Protein AF-A0AAN0K3T3-F1 (afdb_monomer_lite)

Sequence (128 aa):
MSQDARYLATIGCQVPQVVSVWDWTNERETPVQSVALNPDYGIQTYITFSHNDSSLLASNSDDQVIFYKWTAKGLSVCTTPVSDRDFNKSVGLLSQTVFLPDGSNHWALTGTSEGCAVVWETSGLYHN

Organism: Amphimedon queenslandica (NCBI:txid400682)

Structure (mmCIF, N/CA/C/O backbone):
data_AF-A0AAN0K3T3-F1
#
_entry.id   AF-A0AAN0K3T3-F1
#
loop_
_atom_site.group_PDB
_atom_site.id
_atom_site.type_symbol
_atom_site.label_atom_id
_atom_site.label_alt_id
_atom_site.label_comp_id
_atom_site.label_asym_id
_atom_site.label_entity_id
_atom_site.label_seq_id
_atom_site.pdbx_PDB_ins_code
_atom_site.Cartn_x
_atom_site.Cartn_y
_atom_site.Cartn_z
_atom_site.occupancy
_atom_site.B_iso_or_equiv
_atom_site.auth_seq_id
_atom_site.auth_comp_id
_atom_site.auth_asym_id
_atom_site.auth_atom_id
_atom_site.pdbx_PDB_model_num
ATOM 1 N N . MET A 1 1 ? -2.844 -4.346 -7.410 1.00 92.56 1 MET A N 1
ATOM 2 C CA . MET A 1 1 ? -2.130 -4.256 -8.704 1.00 92.56 1 MET A CA 1
ATOM 3 C C . MET A 1 1 ? -2.115 -2.798 -9.122 1.00 92.56 1 MET A C 1
ATOM 5 O O . MET A 1 1 ? -3.063 -2.098 -8.779 1.00 92.56 1 MET A O 1
ATOM 9 N N . SER A 1 2 ? -1.046 -2.334 -9.760 1.00 94.69 2 SER A N 1
ATOM 10 C CA . SER A 1 2 ? -0.952 -0.965 -10.268 1.00 94.69 2 SER A CA 1
ATOM 11 C C . SER A 1 2 ? -1.871 -0.756 -11.473 1.00 94.69 2 SER A C 1
ATOM 13 O O . SER A 1 2 ? -2.243 -1.710 -12.158 1.00 94.69 2 SER A O 1
ATOM 15 N N . GLN A 1 3 ? -2.237 0.499 -11.740 1.00 92.38 3 GLN A N 1
ATOM 16 C CA . GLN A 1 3 ? -3.183 0.847 -12.805 1.00 92.38 3 GLN A CA 1
ATOM 17 C C . GLN A 1 3 ? -2.655 0.521 -14.213 1.00 92.38 3 GLN A C 1
ATOM 19 O O . GLN A 1 3 ? -3.427 0.202 -15.113 1.00 92.38 3 GLN A O 1
ATOM 24 N N . ASP A 1 4 ? -1.334 0.553 -14.389 1.00 92.31 4 ASP A N 1
ATOM 25 C CA . ASP A 1 4 ? -0.631 0.156 -15.616 1.00 92.31 4 ASP A CA 1
ATOM 26 C C . ASP A 1 4 ? -0.481 -1.372 -15.777 1.00 92.31 4 ASP A C 1
ATOM 28 O O . ASP A 1 4 ? 0.144 -1.826 -16.735 1.00 92.31 4 ASP A O 1
ATOM 32 N N . ALA A 1 5 ? -1.024 -2.163 -14.840 1.00 93.50 5 ALA A N 1
ATOM 33 C CA . ALA A 1 5 ? -0.914 -3.622 -14.769 1.00 93.50 5 ALA A CA 1
ATOM 34 C C . ALA A 1 5 ? 0.527 -4.168 -14.735 1.00 93.50 5 ALA A C 1
ATOM 36 O O . ALA A 1 5 ? 0.747 -5.365 -14.925 1.00 93.50 5 ALA A O 1
ATOM 37 N N . ARG A 1 6 ? 1.521 -3.315 -14.462 1.00 94.69 6 ARG A N 1
ATOM 38 C CA . ARG A 1 6 ? 2.927 -3.714 -14.424 1.00 94.69 6 ARG A CA 1
ATOM 39 C C . ARG A 1 6 ? 3.330 -4.322 -13.089 1.00 94.69 6 ARG A C 1
ATOM 41 O O . ARG A 1 6 ? 4.127 -5.261 -13.046 1.00 94.69 6 ARG A O 1
ATOM 48 N N . TYR A 1 7 ? 2.796 -3.775 -12.003 1.00 96.12 7 TYR A N 1
ATOM 49 C CA . TYR A 1 7 ? 3.233 -4.087 -10.655 1.00 96.12 7 TYR A CA 1
ATOM 50 C C . TYR A 1 7 ? 2.137 -4.747 -9.822 1.00 96.12 7 TYR A C 1
ATOM 52 O O . TYR A 1 7 ? 0.968 -4.349 -9.811 1.00 96.12 7 TYR A O 1
ATOM 60 N N . LEU A 1 8 ? 2.540 -5.752 -9.053 1.00 96.56 8 LEU A N 1
ATOM 61 C CA . LEU A 1 8 ? 1.726 -6.374 -8.017 1.00 96.56 8 LEU A CA 1
ATOM 62 C C . LEU A 1 8 ? 2.314 -6.022 -6.651 1.00 96.56 8 LEU A C 1
ATOM 64 O O . LEU A 1 8 ? 3.527 -5.932 -6.500 1.00 96.56 8 LEU A O 1
ATOM 68 N N . ALA A 1 9 ? 1.456 -5.835 -5.654 1.00 97.19 9 ALA A N 1
ATOM 69 C CA . ALA A 1 9 ? 1.868 -5.652 -4.272 1.00 97.19 9 ALA A CA 1
ATOM 70 C C . ALA A 1 9 ? 1.191 -6.715 -3.412 1.00 97.19 9 ALA A C 1
ATOM 72 O O . ALA A 1 9 ? 0.019 -7.030 -3.630 1.00 97.19 9 ALA A O 1
ATOM 73 N N . THR A 1 10 ? 1.933 -7.271 -2.462 1.00 97.38 10 THR A N 1
ATOM 74 C CA . THR A 1 10 ? 1.465 -8.335 -1.568 1.00 97.38 10 THR A CA 1
ATOM 75 C C . THR A 1 10 ? 1.884 -8.048 -0.134 1.00 97.38 10 THR A C 1
ATOM 77 O O . THR A 1 10 ? 2.962 -7.495 0.087 1.00 97.38 10 THR A O 1
ATOM 80 N N . ILE A 1 11 ? 1.077 -8.500 0.827 1.00 97.38 11 ILE A N 1
ATOM 81 C CA . ILE A 1 11 ? 1.425 -8.528 2.251 1.00 97.38 11 ILE A CA 1
ATOM 82 C C . ILE A 1 11 ? 1.589 -9.994 2.667 1.00 97.38 11 ILE A C 1
ATOM 84 O O . ILE A 1 11 ? 0.679 -10.801 2.485 1.00 97.38 11 ILE A O 1
ATOM 88 N N . GLY A 1 12 ? 2.751 -10.348 3.211 1.00 96.38 12 GLY A N 1
ATOM 89 C CA . GLY A 1 12 ? 2.997 -11.671 3.781 1.00 96.38 12 GLY A CA 1
ATOM 90 C C . GLY A 1 12 ? 2.317 -11.855 5.142 1.00 96.38 12 GLY A C 1
ATOM 91 O O . GLY A 1 12 ? 2.178 -10.907 5.910 1.00 96.38 12 GLY A O 1
ATOM 92 N N . CYS A 1 13 ? 1.948 -13.092 5.476 1.00 92.56 13 CYS A N 1
ATOM 93 C CA . CYS A 1 13 ? 1.331 -13.445 6.764 1.00 92.56 13 CYS A CA 1
ATOM 94 C C . CYS A 1 13 ? 2.338 -13.674 7.908 1.00 92.56 13 CYS A C 1
ATOM 96 O O . CYS A 1 13 ? 1.942 -14.003 9.022 1.00 92.56 13 CYS A O 1
ATOM 98 N N . GLN A 1 14 ? 3.639 -13.578 7.624 1.00 93.00 14 GLN A N 1
ATOM 99 C CA . GLN A 1 14 ? 4.708 -13.776 8.605 1.00 93.00 14 GLN A CA 1
ATOM 100 C C . GLN A 1 14 ? 4.810 -12.606 9.596 1.00 93.00 14 GLN A C 1
ATOM 102 O O . GLN A 1 14 ? 4.242 -11.546 9.357 1.00 93.00 14 GLN A O 1
ATOM 107 N N . VAL A 1 15 ? 5.547 -12.790 10.696 1.00 93.06 15 VAL A N 1
ATOM 108 C CA . VAL A 1 15 ? 5.821 -11.734 11.684 1.00 93.06 15 VAL A CA 1
ATOM 109 C C . VAL A 1 15 ? 7.339 -11.539 11.795 1.00 93.06 15 VAL A C 1
ATOM 111 O O . VAL A 1 15 ? 8.029 -12.497 12.150 1.00 93.06 15 VAL A O 1
ATOM 114 N N . PRO A 1 16 ? 7.873 -10.336 11.508 1.00 94.62 16 PRO A N 1
ATOM 115 C CA . PRO A 1 16 ? 7.162 -9.149 11.007 1.00 94.62 16 PRO A CA 1
ATOM 116 C C . PRO A 1 16 ? 6.539 -9.361 9.618 1.00 94.62 16 PRO A C 1
ATOM 118 O O . PRO A 1 16 ? 7.136 -10.037 8.779 1.00 94.62 16 PRO A O 1
ATOM 121 N N . GLN A 1 17 ? 5.366 -8.766 9.355 1.00 97.06 17 GLN A N 1
ATOM 122 C CA . GLN A 1 17 ? 4.752 -8.819 8.020 1.00 97.06 17 GLN A CA 1
ATOM 123 C C . GLN A 1 17 ? 5.677 -8.164 7.000 1.00 97.06 17 GLN A C 1
ATOM 125 O O . GLN A 1 17 ? 6.336 -7.167 7.293 1.00 97.06 17 GLN A O 1
ATOM 130 N N . VAL A 1 18 ? 5.731 -8.722 5.791 1.00 97.50 18 VAL A N 1
ATOM 131 C CA . VAL A 1 18 ? 6.565 -8.184 4.712 1.00 97.50 18 VAL A CA 1
ATOM 132 C C . VAL A 1 18 ? 5.678 -7.700 3.584 1.00 97.50 18 VAL A C 1
ATOM 134 O O . VAL A 1 18 ? 4.870 -8.465 3.058 1.00 97.50 18 VAL A O 1
ATOM 137 N N . VAL A 1 19 ? 5.850 -6.434 3.216 1.00 97.50 19 VAL A N 1
ATOM 138 C CA . VAL A 1 19 ? 5.257 -5.859 2.010 1.00 97.50 19 VAL A CA 1
ATOM 139 C C . VAL A 1 19 ? 6.243 -6.028 0.873 1.00 97.50 19 VAL A C 1
ATOM 141 O O . VAL A 1 19 ? 7.404 -5.633 0.994 1.00 97.50 19 VAL A O 1
ATOM 144 N N . SER A 1 20 ? 5.773 -6.593 -0.233 1.00 97.19 20 SER A N 1
ATOM 145 C CA . SER A 1 20 ? 6.585 -6.872 -1.414 1.00 97.19 20 SER A CA 1
ATOM 146 C C . SER A 1 20 ? 5.938 -6.293 -2.664 1.00 97.19 20 SER A C 1
ATOM 148 O O . SER A 1 20 ? 4.733 -6.438 -2.863 1.00 97.19 20 SER A O 1
ATOM 150 N N . VAL A 1 21 ? 6.753 -5.666 -3.513 1.00 97.31 21 VAL A N 1
ATOM 151 C CA . VAL A 1 21 ? 6.376 -5.162 -4.838 1.00 97.31 21 VAL A CA 1
ATOM 152 C C . VAL A 1 21 ? 7.031 -6.035 -5.898 1.00 97.31 21 VAL A C 1
ATOM 154 O O . VAL A 1 21 ? 8.239 -6.266 -5.866 1.00 97.31 21 VAL A O 1
ATOM 157 N N . TRP A 1 22 ? 6.239 -6.497 -6.853 1.00 96.56 22 TRP A N 1
ATOM 158 C CA . TRP A 1 22 ? 6.625 -7.420 -7.912 1.00 96.56 22 TRP A CA 1
ATOM 159 C C . TRP A 1 22 ? 6.438 -6.736 -9.264 1.00 96.56 22 TRP A C 1
ATOM 161 O O . TRP A 1 22 ? 5.416 -6.089 -9.470 1.00 96.56 22 TRP A O 1
ATOM 171 N N . ASP A 1 23 ? 7.386 -6.891 -10.188 1.00 95.19 23 ASP A N 1
ATOM 172 C CA . ASP A 1 23 ? 7.195 -6.532 -11.600 1.00 95.19 23 ASP A CA 1
ATOM 173 C C . ASP A 1 23 ? 6.659 -7.779 -12.302 1.00 95.19 23 ASP A C 1
ATOM 175 O O . ASP A 1 23 ? 7.418 -8.691 -12.616 1.00 95.19 23 ASP A O 1
ATOM 179 N N . TRP A 1 24 ? 5.339 -7.836 -12.474 1.00 91.12 24 TRP A N 1
ATOM 180 C CA . TRP A 1 24 ? 4.634 -8.998 -13.021 1.00 91.12 24 TRP A CA 1
ATOM 181 C C . TRP A 1 24 ? 4.863 -9.168 -14.530 1.00 91.12 24 TRP A C 1
ATOM 183 O O . TRP A 1 24 ? 4.577 -10.218 -15.097 1.00 91.12 24 TRP A O 1
ATOM 193 N N . THR A 1 25 ? 5.392 -8.137 -15.194 1.00 92.94 25 THR A N 1
ATOM 194 C CA . THR A 1 25 ? 5.669 -8.150 -16.639 1.00 92.94 25 THR A CA 1
ATOM 195 C C . THR A 1 25 ? 7.061 -8.668 -16.983 1.00 92.94 25 THR A C 1
ATOM 197 O O . THR A 1 25 ? 7.374 -8.845 -18.158 1.00 92.94 25 THR A O 1
ATOM 200 N N . ASN A 1 26 ? 7.901 -8.909 -15.975 1.00 92.38 26 ASN A N 1
ATOM 201 C CA . ASN A 1 26 ? 9.238 -9.457 -16.142 1.00 92.38 26 ASN A CA 1
ATOM 202 C C . ASN A 1 26 ? 9.337 -10.818 -15.458 1.00 92.38 26 ASN A C 1
ATOM 204 O O . ASN A 1 26 ? 8.873 -10.992 -14.335 1.00 92.38 26 ASN A O 1
ATOM 208 N N . GLU A 1 27 ? 10.008 -11.765 -16.109 1.00 90.44 27 GLU A N 1
ATOM 209 C CA . GLU A 1 27 ? 10.282 -13.079 -15.529 1.00 90.44 27 GLU A CA 1
ATOM 210 C C . GLU A 1 27 ? 11.251 -12.928 -14.348 1.00 90.44 27 GLU A C 1
ATOM 212 O O . GLU A 1 27 ? 12.460 -12.753 -14.516 1.00 90.44 27 GLU A O 1
ATOM 217 N N . ARG A 1 28 ? 10.697 -12.915 -13.132 1.00 92.75 28 ARG A N 1
ATOM 218 C CA . ARG A 1 28 ? 11.434 -12.823 -11.870 1.00 92.75 28 ARG A CA 1
ATOM 219 C C . ARG A 1 28 ? 10.763 -13.693 -10.818 1.00 92.75 28 ARG A C 1
ATOM 221 O O . ARG A 1 28 ? 9.547 -13.666 -10.668 1.00 92.75 28 ARG A O 1
ATOM 228 N N . GLU A 1 29 ? 11.573 -14.402 -10.043 1.00 92.81 29 GLU A N 1
ATOM 229 C CA . GLU A 1 29 ? 11.097 -15.217 -8.916 1.00 92.81 29 GLU A CA 1
ATOM 230 C C . GLU A 1 29 ? 11.121 -14.456 -7.583 1.00 92.81 29 GLU A C 1
ATOM 232 O O . GLU A 1 29 ? 10.564 -14.906 -6.585 1.00 92.81 29 GLU A O 1
ATOM 237 N N . THR A 1 30 ? 11.757 -13.285 -7.559 1.00 95.00 30 THR A N 1
ATOM 238 C CA . THR A 1 30 ? 11.900 -12.448 -6.368 1.00 95.00 30 THR A CA 1
ATOM 239 C C . THR A 1 30 ? 11.204 -11.105 -6.556 1.00 95.00 30 THR A C 1
ATOM 241 O O . THR A 1 30 ? 11.213 -10.561 -7.668 1.00 95.00 30 THR A O 1
ATOM 244 N N . PRO A 1 31 ? 10.668 -10.508 -5.478 1.00 96.06 31 PRO A N 1
ATOM 245 C CA . PRO A 1 31 ? 10.097 -9.174 -5.551 1.00 96.06 31 PRO A CA 1
ATOM 246 C C . PRO A 1 31 ? 11.165 -8.151 -5.958 1.00 96.06 31 PRO A C 1
ATOM 248 O O . PRO A 1 31 ? 12.343 -8.289 -5.635 1.00 96.06 31 PRO A O 1
ATOM 251 N N . VAL A 1 32 ? 10.742 -7.104 -6.666 1.00 95.69 32 VAL A N 1
ATOM 252 C CA . VAL A 1 32 ? 11.599 -5.967 -7.038 1.00 95.69 32 VAL A CA 1
ATOM 253 C C . VAL A 1 32 ? 12.044 -5.224 -5.794 1.00 95.69 32 VAL A C 1
ATOM 255 O O . VAL A 1 32 ? 13.182 -4.777 -5.714 1.00 95.69 32 VAL A O 1
ATOM 258 N N . GLN A 1 33 ? 11.129 -5.094 -4.836 1.00 96.25 33 GLN A N 1
ATOM 259 C CA . GLN A 1 33 ? 11.405 -4.441 -3.578 1.00 96.25 33 GLN A CA 1
ATOM 260 C C . GLN A 1 33 ? 10.577 -5.060 -2.462 1.00 96.25 33 GLN A C 1
ATOM 262 O O . GLN A 1 33 ? 9.461 -5.531 -2.681 1.00 96.25 33 GLN A O 1
ATOM 267 N N . SER A 1 34 ? 11.124 -5.087 -1.251 1.00 96.38 34 SER A N 1
ATOM 268 C CA . SER A 1 34 ? 10.408 -5.548 -0.064 1.00 96.38 34 SER A CA 1
ATOM 269 C C . SER A 1 34 ? 10.812 -4.762 1.172 1.00 96.38 34 SER A C 1
ATOM 271 O O . SER A 1 34 ? 11.912 -4.214 1.235 1.00 96.38 34 SER A O 1
ATOM 273 N N . VAL A 1 35 ? 9.918 -4.715 2.154 1.00 96.12 35 VAL A N 1
ATOM 274 C CA . VAL A 1 35 ? 10.182 -4.150 3.477 1.00 96.12 35 VAL A CA 1
ATOM 275 C C . VAL A 1 35 ? 9.510 -5.001 4.547 1.00 96.12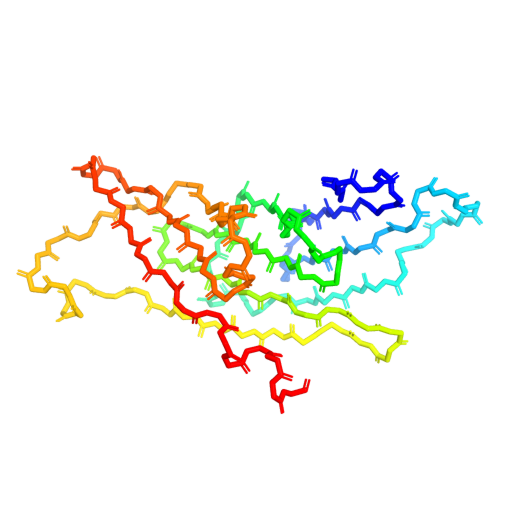 35 VAL A C 1
ATOM 277 O O . VAL A 1 35 ? 8.374 -5.440 4.369 1.00 96.12 35 VAL A O 1
ATOM 280 N N . ALA A 1 36 ? 10.209 -5.236 5.655 1.00 96.38 36 ALA A N 1
ATOM 281 C CA . ALA A 1 36 ? 9.608 -5.796 6.858 1.00 96.38 36 ALA A CA 1
ATOM 282 C C . ALA A 1 36 ? 8.969 -4.665 7.671 1.00 96.38 36 ALA A C 1
ATOM 284 O O . ALA A 1 36 ? 9.617 -3.655 7.947 1.00 96.38 36 ALA A O 1
ATOM 285 N N . LEU A 1 37 ? 7.699 -4.822 8.025 1.00 95.00 37 LEU A N 1
ATOM 286 C CA . LEU A 1 37 ? 6.957 -3.853 8.821 1.00 95.00 37 LEU A CA 1
ATOM 287 C C . LEU A 1 37 ? 7.315 -3.992 10.300 1.00 95.00 37 LEU A C 1
ATOM 289 O O . LEU A 1 37 ? 7.580 -5.093 10.779 1.00 95.00 37 LEU A O 1
ATOM 293 N N . ASN A 1 38 ? 7.290 -2.885 11.042 1.00 93.06 38 ASN A N 1
ATOM 294 C CA . ASN A 1 38 ? 7.358 -2.972 12.496 1.00 93.06 38 ASN A CA 1
ATOM 295 C C . ASN A 1 38 ? 6.088 -3.698 13.000 1.00 93.06 38 ASN A C 1
ATOM 297 O O . ASN A 1 38 ? 4.993 -3.271 12.627 1.00 93.06 38 ASN A O 1
ATOM 301 N N . PRO A 1 39 ? 6.196 -4.763 13.821 1.00 91.94 39 PRO A N 1
ATOM 302 C CA . PRO A 1 39 ? 5.036 -5.421 14.427 1.00 91.94 39 PRO A CA 1
ATOM 303 C C . PRO A 1 39 ? 4.106 -4.481 15.206 1.00 91.94 39 PRO A C 1
ATOM 305 O O . PRO A 1 39 ? 2.918 -4.769 15.319 1.00 91.94 39 PRO A O 1
ATOM 308 N N . ASP A 1 40 ? 4.624 -3.349 15.693 1.00 91.75 40 ASP A N 1
ATOM 309 C CA . ASP A 1 40 ? 3.837 -2.322 16.384 1.00 91.75 40 ASP A CA 1
ATOM 310 C C . ASP A 1 40 ? 2.843 -1.597 15.463 1.00 91.75 40 ASP A C 1
ATOM 312 O O . ASP A 1 40 ? 1.976 -0.879 15.952 1.00 91.75 40 ASP A O 1
ATOM 316 N N . TYR A 1 41 ? 2.946 -1.767 14.139 1.00 91.06 41 TYR A N 1
ATOM 317 C CA . TYR A 1 41 ? 2.036 -1.138 13.177 1.00 91.06 41 TYR A CA 1
ATOM 318 C C . TYR A 1 41 ? 0.716 -1.889 12.980 1.00 91.06 41 TYR A C 1
ATOM 320 O O . TYR A 1 41 ? -0.043 -1.584 12.063 1.00 91.06 41 TYR A O 1
ATOM 328 N N . GLY A 1 42 ? 0.453 -2.902 13.804 1.00 91.62 42 GLY A N 1
ATOM 329 C CA . GLY A 1 42 ? -0.727 -3.743 13.674 1.00 91.62 42 GLY A CA 1
ATOM 330 C C . GLY A 1 42 ? -0.678 -4.655 12.445 1.00 91.62 42 GLY A C 1
ATOM 331 O O . GLY A 1 42 ? 0.187 -4.555 11.569 1.00 91.62 42 GLY A O 1
ATOM 332 N N . ILE A 1 43 ? -1.630 -5.586 12.385 1.00 94.69 43 ILE A N 1
ATOM 333 C CA . ILE A 1 43 ? -1.730 -6.533 11.275 1.00 94.69 43 ILE A CA 1
ATOM 334 C C . ILE A 1 43 ? -2.380 -5.839 10.082 1.00 94.69 43 ILE A C 1
ATOM 336 O O . ILE A 1 43 ? -3.562 -5.512 10.113 1.00 94.69 43 ILE A O 1
ATOM 340 N N . GLN A 1 44 ? -1.605 -5.636 9.023 1.00 96.00 44 GLN A N 1
ATOM 341 C CA . GLN A 1 44 ? -2.074 -5.048 7.777 1.00 96.00 44 GLN A CA 1
ATOM 342 C C . GLN A 1 44 ? -2.890 -6.082 6.993 1.00 96.00 44 GLN A C 1
ATOM 344 O O . GLN A 1 44 ? -2.408 -7.190 6.727 1.00 96.00 44 GLN A O 1
ATOM 349 N N . THR A 1 45 ? -4.114 -5.720 6.610 1.00 95.44 45 THR A N 1
ATOM 350 C CA . THR A 1 45 ? -5.090 -6.627 5.975 1.00 95.44 45 THR A CA 1
ATOM 351 C C . THR A 1 45 ? -5.462 -6.218 4.552 1.00 95.44 45 THR A C 1
ATOM 353 O O . THR A 1 45 ? -6.005 -7.027 3.799 1.00 95.44 45 THR A O 1
ATOM 356 N N . TYR A 1 46 ? -5.128 -4.991 4.151 1.00 96.62 46 TYR A N 1
ATOM 357 C CA . TYR A 1 46 ? -5.412 -4.454 2.825 1.00 96.62 46 TYR A CA 1
ATOM 358 C C . TYR A 1 46 ? -4.200 -3.709 2.264 1.00 96.62 46 TYR A C 1
ATOM 360 O O . TYR A 1 46 ? -3.473 -3.065 3.016 1.00 96.62 46 TYR A O 1
ATOM 368 N N . ILE A 1 47 ? -3.976 -3.792 0.948 1.00 97.19 47 ILE A N 1
ATOM 369 C CA . ILE A 1 47 ? -2.932 -3.042 0.237 1.00 97.19 47 ILE A CA 1
ATOM 370 C C . ILE A 1 47 ? -3.442 -2.561 -1.120 1.00 97.19 47 ILE A C 1
ATOM 372 O O . ILE A 1 47 ? -4.041 -3.323 -1.878 1.00 97.19 47 ILE A O 1
ATOM 376 N N . THR A 1 48 ? -3.164 -1.304 -1.453 1.00 95.94 48 THR A N 1
ATOM 377 C CA . THR A 1 48 ? -3.538 -0.701 -2.735 1.00 95.94 48 THR A CA 1
ATOM 378 C C . THR A 1 48 ? -2.422 0.164 -3.300 1.00 95.94 48 THR A C 1
ATOM 380 O O . THR A 1 48 ? -1.629 0.734 -2.555 1.00 95.94 48 THR A O 1
ATOM 383 N N . PHE A 1 49 ? -2.394 0.294 -4.626 1.00 94.88 49 PHE A N 1
ATOM 384 C CA . PHE A 1 49 ? -1.602 1.310 -5.318 1.00 94.88 49 PHE A CA 1
ATOM 385 C C . PHE A 1 49 ? -2.359 2.634 -5.381 1.00 94.88 49 PHE A C 1
ATOM 387 O O . PHE A 1 49 ? -3.594 2.655 -5.341 1.00 94.88 49 PHE A O 1
ATOM 394 N N . SER A 1 50 ? -1.608 3.724 -5.528 1.00 92.19 50 SER A N 1
ATOM 395 C CA . SER A 1 50 ? -2.167 4.967 -6.046 1.00 92.19 50 SER A CA 1
ATOM 396 C C . SER A 1 50 ? -2.611 4.776 -7.493 1.00 92.19 50 SER A C 1
ATOM 398 O O . SER A 1 50 ? -1.964 4.077 -8.274 1.00 92.19 50 SER A O 1
ATOM 400 N N . HIS A 1 51 ? -3.731 5.401 -7.852 1.00 87.56 51 HIS A N 1
ATOM 401 C CA . HIS A 1 51 ? -4.296 5.295 -9.195 1.00 87.56 51 HIS A CA 1
ATOM 402 C C . HIS A 1 51 ? -3.392 5.939 -10.256 1.00 87.56 51 HIS A C 1
ATOM 404 O O . HIS A 1 51 ? -3.280 5.436 -11.370 1.00 87.56 51 HIS A O 1
ATOM 410 N N . ASN A 1 52 ? -2.722 7.030 -9.883 1.00 87.25 52 ASN A N 1
ATOM 411 C CA . ASN A 1 52 ? -1.949 7.866 -10.800 1.00 87.25 52 ASN A CA 1
ATOM 412 C C . ASN A 1 52 ? -0.436 7.650 -10.692 1.00 87.25 52 ASN A C 1
ATOM 414 O O . ASN A 1 52 ? 0.310 8.139 -11.537 1.00 87.25 52 ASN A O 1
ATOM 418 N N . ASP A 1 53 ? 0.023 6.960 -9.647 1.00 89.75 53 ASP A N 1
ATOM 419 C CA . ASP A 1 53 ? 1.443 6.756 -9.389 1.00 89.75 53 ASP A CA 1
ATOM 420 C C . ASP A 1 53 ? 1.708 5.334 -8.884 1.00 89.75 53 ASP A C 1
ATOM 422 O O . ASP A 1 53 ? 1.533 5.016 -7.707 1.00 89.75 53 ASP A O 1
ATOM 426 N N . SER A 1 54 ? 2.181 4.473 -9.787 1.00 93.12 54 SER A N 1
ATOM 427 C CA . SER A 1 54 ? 2.545 3.089 -9.477 1.00 93.12 54 SER A CA 1
ATOM 428 C C . SER A 1 54 ? 3.675 2.978 -8.444 1.00 93.12 54 SER A C 1
ATOM 430 O O . SER A 1 54 ? 3.878 1.888 -7.915 1.00 93.12 54 SER A O 1
ATOM 432 N N . SER A 1 55 ? 4.408 4.059 -8.141 1.00 92.12 55 SER A N 1
ATOM 433 C CA . SER A 1 55 ? 5.448 4.091 -7.102 1.00 92.12 55 SER A CA 1
ATOM 434 C C . SER A 1 55 ? 4.893 4.240 -5.679 1.00 92.12 55 SER A C 1
ATOM 436 O O . SER A 1 55 ? 5.627 4.048 -4.706 1.00 92.12 55 SER A O 1
ATOM 438 N N . LEU A 1 56 ? 3.598 4.545 -5.541 1.00 93.00 56 LEU A N 1
ATOM 439 C CA . LEU A 1 56 ? 2.947 4.788 -4.259 1.00 93.00 56 LEU A CA 1
ATOM 440 C C . LEU A 1 56 ? 1.971 3.679 -3.891 1.00 93.00 56 LEU A C 1
ATOM 442 O O . LEU A 1 56 ? 1.182 3.205 -4.713 1.00 93.00 56 LEU A O 1
ATOM 446 N N . LEU A 1 57 ? 2.006 3.300 -2.618 1.00 94.75 57 LEU A N 1
ATOM 447 C CA . LEU A 1 57 ? 1.120 2.301 -2.035 1.00 94.75 57 LEU A CA 1
ATOM 448 C C . LEU A 1 57 ? 0.564 2.793 -0.703 1.00 94.75 57 LEU A C 1
ATOM 450 O O . LEU A 1 57 ? 1.160 3.640 -0.036 1.00 94.75 57 LEU A O 1
ATOM 454 N N . ALA A 1 58 ? -0.539 2.187 -0.288 1.00 95.12 58 ALA A N 1
ATOM 455 C CA . ALA A 1 58 ? -1.042 2.271 1.071 1.00 95.12 58 ALA A CA 1
ATOM 456 C C . ALA A 1 58 ? -1.455 0.882 1.551 1.00 95.12 58 ALA A C 1
ATOM 458 O O . ALA A 1 58 ? -2.006 0.099 0.774 1.00 95.12 58 ALA A O 1
ATOM 459 N N . SER A 1 59 ? -1.220 0.600 2.826 1.00 96.06 59 SER A N 1
ATOM 460 C CA . SER A 1 59 ? -1.851 -0.505 3.540 1.00 96.06 59 SER A CA 1
ATOM 461 C C . SER A 1 59 ? -2.504 -0.000 4.814 1.00 96.06 59 SER A C 1
ATOM 463 O O . SER A 1 59 ? -2.201 1.101 5.277 1.00 96.06 59 SER A O 1
ATOM 465 N N . ASN A 1 60 ? -3.401 -0.798 5.380 1.00 95.50 60 ASN A N 1
ATOM 466 C CA . ASN A 1 60 ? -3.948 -0.500 6.693 1.00 95.50 60 ASN A CA 1
ATOM 467 C C . ASN A 1 60 ? -4.180 -1.757 7.537 1.00 95.50 60 ASN A C 1
ATOM 469 O O . ASN A 1 60 ? -4.473 -2.834 7.006 1.00 95.50 60 ASN A O 1
ATOM 473 N N . SER A 1 61 ? -4.047 -1.576 8.848 1.00 94.44 61 SER A N 1
ATOM 474 C CA . SER A 1 61 ? -4.613 -2.416 9.905 1.00 94.44 61 SER A CA 1
ATOM 475 C C . SER A 1 61 ? -5.954 -1.826 10.351 1.00 94.44 61 SER A C 1
ATOM 477 O O . SER A 1 61 ? -6.485 -0.921 9.701 1.00 94.44 61 SER A O 1
ATOM 479 N N . ASP A 1 62 ? -6.483 -2.319 11.469 1.00 92.75 62 ASP A N 1
ATOM 480 C CA . ASP A 1 62 ? -7.682 -1.784 12.115 1.00 92.75 62 ASP A CA 1
ATOM 481 C C . ASP A 1 62 ? -7.447 -0.414 12.788 1.00 92.75 62 ASP A C 1
ATOM 483 O O . ASP A 1 62 ? -8.406 0.281 13.109 1.00 92.75 62 ASP A O 1
ATOM 487 N N . ASP A 1 63 ? -6.197 -0.006 13.010 1.00 89.12 63 ASP A N 1
ATOM 488 C CA . ASP A 1 63 ? -5.830 1.175 13.807 1.00 89.12 63 ASP A CA 1
ATOM 489 C C . ASP A 1 63 ? -4.807 2.106 13.136 1.00 89.12 63 ASP A C 1
ATOM 491 O O . ASP A 1 63 ? -4.639 3.258 13.551 1.00 89.12 63 ASP A O 1
ATOM 495 N N . GLN A 1 64 ? -4.136 1.651 12.078 1.00 91.19 64 GLN A N 1
ATOM 496 C CA . GLN A 1 64 ? -3.083 2.416 11.429 1.00 91.19 64 GLN A CA 1
ATOM 497 C C . GLN A 1 64 ? -3.110 2.282 9.909 1.00 91.19 64 GLN A C 1
ATOM 499 O O . GLN A 1 64 ? -3.342 1.212 9.350 1.00 91.19 64 GLN A O 1
ATOM 504 N N . VAL A 1 65 ? -2.804 3.395 9.240 1.00 94.06 65 VAL A N 1
ATOM 505 C CA . VAL A 1 65 ? -2.489 3.426 7.812 1.00 94.06 65 VAL A CA 1
ATOM 506 C C . VAL A 1 65 ? -0.991 3.616 7.644 1.00 94.06 65 VAL A C 1
ATOM 508 O O . VAL A 1 65 ? -0.355 4.423 8.332 1.00 94.06 65 VAL A O 1
ATOM 511 N N . ILE A 1 66 ? -0.434 2.863 6.705 1.00 94.38 66 ILE A N 1
ATOM 512 C CA . ILE A 1 66 ? 0.951 2.975 6.285 1.00 94.38 66 ILE A CA 1
ATOM 513 C C . ILE A 1 66 ? 0.961 3.376 4.823 1.00 94.38 66 ILE A C 1
ATOM 515 O O . ILE A 1 66 ? 0.349 2.723 3.978 1.00 94.38 66 ILE A O 1
ATOM 519 N N . PHE A 1 67 ? 1.700 4.431 4.521 1.00 94.06 67 PHE A N 1
ATOM 520 C CA . PHE A 1 67 ? 1.969 4.840 3.159 1.00 94.06 67 PHE A CA 1
ATOM 521 C C . PHE A 1 67 ? 3.384 4.453 2.761 1.00 94.06 67 PHE A C 1
ATOM 523 O O . PHE A 1 67 ? 4.328 4.559 3.550 1.00 94.06 67 PHE A O 1
ATOM 530 N N . TYR A 1 68 ? 3.534 4.039 1.509 1.00 93.88 68 TYR A N 1
ATOM 531 C CA . TYR A 1 68 ? 4.812 3.627 0.962 1.00 93.88 68 TYR A CA 1
ATOM 532 C C . TYR A 1 68 ? 5.129 4.394 -0.307 1.00 93.88 68 TYR A C 1
ATOM 534 O O . TYR A 1 68 ? 4.257 4.619 -1.146 1.00 93.88 68 TYR A O 1
ATOM 542 N N . LYS A 1 69 ? 6.413 4.700 -0.474 1.00 92.75 69 LYS A N 1
ATOM 543 C CA . LYS A 1 69 ? 6.985 5.139 -1.743 1.00 92.75 69 LYS A CA 1
ATOM 544 C C . LYS A 1 69 ? 8.142 4.227 -2.080 1.00 92.75 69 LYS A C 1
ATOM 546 O O . LYS A 1 69 ? 9.125 4.168 -1.340 1.00 92.75 69 LYS A O 1
ATOM 551 N N . TRP A 1 70 ? 8.018 3.492 -3.174 1.00 92.62 70 TRP A N 1
ATOM 552 C CA . TRP A 1 70 ? 9.059 2.580 -3.617 1.00 92.62 70 TRP A CA 1
ATOM 553 C C . TRP A 1 70 ? 9.792 3.140 -4.828 1.00 92.62 70 TRP A C 1
ATOM 555 O O . TRP A 1 70 ? 9.239 3.807 -5.695 1.00 92.62 70 TRP A O 1
ATOM 565 N N . THR A 1 71 ? 11.090 2.891 -4.858 1.00 91.12 71 THR A N 1
ATOM 566 C CA . THR A 1 71 ? 12.003 3.308 -5.915 1.00 91.12 71 THR A CA 1
ATOM 567 C C . THR A 1 71 ? 12.943 2.150 -6.220 1.00 91.12 71 THR A C 1
ATOM 569 O O . THR A 1 71 ? 13.000 1.168 -5.481 1.00 91.12 71 THR A O 1
ATOM 572 N N . ALA A 1 72 ? 13.768 2.290 -7.256 1.00 86.19 72 ALA A N 1
ATOM 573 C CA . ALA A 1 72 ? 14.835 1.327 -7.527 1.00 86.19 72 ALA A CA 1
ATOM 574 C C . ALA A 1 72 ? 15.851 1.178 -6.371 1.00 86.19 72 ALA A C 1
ATOM 576 O O . ALA A 1 72 ? 16.616 0.220 -6.362 1.00 86.19 72 ALA A O 1
ATOM 577 N N . LYS A 1 73 ? 15.894 2.126 -5.421 1.00 87.44 73 LYS A N 1
ATOM 578 C CA . LYS A 1 73 ? 16.828 2.106 -4.283 1.00 87.44 73 LYS A CA 1
ATOM 579 C C . LYS A 1 73 ? 16.250 1.463 -3.026 1.00 87.44 73 LYS A C 1
ATOM 581 O O . LYS A 1 73 ? 17.011 1.154 -2.115 1.00 87.44 73 LYS A O 1
ATOM 586 N N . GLY A 1 74 ? 14.931 1.335 -2.930 1.00 89.56 74 GLY A N 1
ATOM 587 C CA . GLY A 1 74 ? 14.298 0.942 -1.682 1.00 89.56 74 GLY A CA 1
ATOM 588 C C . GLY A 1 74 ? 12.814 1.271 -1.620 1.00 89.56 74 GLY A C 1
ATOM 589 O O . GLY A 1 74 ? 12.270 1.912 -2.518 1.00 89.56 74 GLY A O 1
ATOM 590 N N . LEU A 1 75 ? 12.170 0.861 -0.530 1.00 91.31 75 LEU A N 1
ATOM 591 C CA . LEU A 1 75 ? 10.781 1.188 -0.224 1.00 91.31 75 LEU A CA 1
ATOM 592 C C . LEU A 1 75 ? 10.727 1.914 1.115 1.00 91.31 75 LEU A C 1
ATOM 594 O O . LEU A 1 75 ? 11.031 1.347 2.163 1.00 91.31 75 LEU A O 1
ATOM 598 N N . SER A 1 76 ? 10.393 3.197 1.029 1.00 90.69 76 SER A N 1
ATOM 599 C CA . SER A 1 76 ? 10.258 4.102 2.161 1.00 90.69 76 SER A CA 1
ATOM 600 C C . SER A 1 76 ? 8.881 3.933 2.781 1.00 90.69 76 SER A C 1
ATOM 602 O O . SER A 1 76 ? 7.887 3.810 2.064 1.00 90.69 76 SER A O 1
ATOM 604 N N . VAL A 1 77 ? 8.838 3.941 4.109 1.00 89.81 77 VAL A N 1
ATOM 605 C CA . VAL A 1 77 ? 7.630 3.735 4.907 1.00 89.81 77 VAL A CA 1
ATOM 606 C C . VAL A 1 77 ? 7.336 5.015 5.678 1.00 89.81 77 VAL A C 1
ATOM 608 O O . VAL A 1 77 ? 8.209 5.521 6.383 1.00 89.81 77 VAL A O 1
ATOM 611 N N . CYS A 1 78 ? 6.110 5.516 5.582 1.00 87.06 78 CYS A N 1
ATOM 612 C CA . CYS A 1 78 ? 5.608 6.586 6.436 1.00 87.06 78 CYS A CA 1
ATOM 613 C C . CYS A 1 78 ? 4.341 6.106 7.135 1.00 87.06 78 CYS A C 1
ATOM 615 O O . CYS A 1 78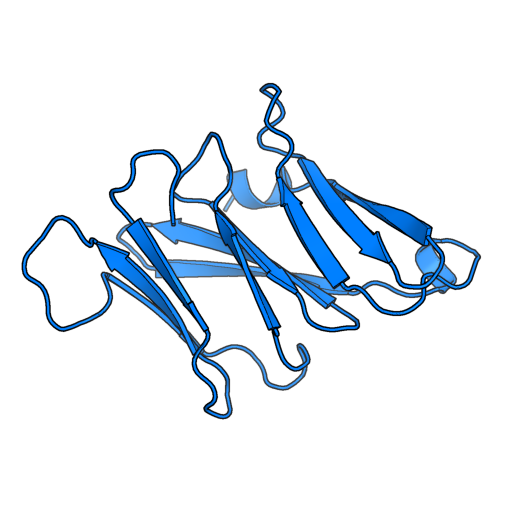 ? 3.410 5.624 6.494 1.00 87.06 78 CYS A O 1
ATOM 617 N N . THR A 1 79 ? 4.318 6.235 8.456 1.00 82.50 79 THR A N 1
ATOM 618 C CA . THR A 1 79 ? 3.190 5.807 9.280 1.00 82.50 79 THR A CA 1
ATOM 619 C C . THR A 1 79 ? 2.437 7.010 9.807 1.00 82.50 79 THR A C 1
ATOM 621 O O . THR A 1 79 ? 3.028 8.038 10.143 1.00 82.50 79 THR A O 1
ATOM 624 N N . THR A 1 80 ? 1.120 6.876 9.880 1.00 77.62 80 THR A N 1
ATOM 625 C CA . THR A 1 80 ? 0.239 7.912 10.410 1.00 77.62 80 THR A CA 1
ATOM 626 C C . THR A 1 80 ? -0.763 7.245 11.352 1.00 77.62 80 THR A C 1
ATOM 628 O O . THR A 1 80 ? -1.796 6.754 10.891 1.00 77.62 80 THR A O 1
ATOM 631 N N . PRO A 1 81 ? -0.441 7.117 12.655 1.00 72.56 81 PRO A N 1
ATOM 632 C CA . PRO A 1 81 ? -1.385 6.565 13.620 1.00 72.56 81 PRO A CA 1
ATOM 633 C C . PRO A 1 81 ? -2.623 7.462 13.718 1.00 72.56 81 PRO A C 1
ATOM 635 O O . PRO A 1 81 ? -2.506 8.687 13.698 1.00 72.56 81 PRO A O 1
ATOM 638 N N . VAL A 1 82 ? -3.797 6.844 13.823 1.00 73.31 82 VAL A N 1
ATOM 639 C CA . VAL A 1 82 ? -5.056 7.538 14.110 1.00 73.31 82 VAL A CA 1
ATOM 640 C C . VAL A 1 82 ? -5.334 7.412 15.595 1.00 73.31 82 VAL A C 1
ATOM 642 O O . VAL A 1 82 ? -5.284 6.311 16.139 1.00 73.31 82 VAL A O 1
ATOM 645 N N . SER A 1 83 ? -5.685 8.508 16.259 1.00 71.88 83 SER A N 1
ATOM 646 C CA . SER A 1 83 ? -6.279 8.434 17.589 1.00 71.88 83 SER A CA 1
ATOM 647 C C . SER A 1 83 ? -7.579 9.227 17.667 1.00 71.88 83 SER A C 1
ATOM 649 O O . SER A 1 83 ? -7.741 10.261 17.022 1.00 71.88 83 SER A O 1
ATOM 651 N N . ASP A 1 84 ? -8.504 8.789 18.523 1.00 74.25 84 ASP A N 1
ATOM 652 C CA . ASP A 1 84 ? -9.758 9.512 18.795 1.00 74.25 84 ASP A CA 1
ATOM 653 C C . ASP A 1 84 ? -9.518 10.963 19.251 1.00 74.25 84 ASP A C 1
ATOM 655 O O . ASP A 1 84 ? -10.359 11.844 19.051 1.00 74.25 84 ASP A O 1
ATOM 659 N N . ARG A 1 85 ? -8.345 11.237 19.844 1.00 66.38 85 ARG A N 1
ATOM 660 C CA . ARG A 1 85 ? -7.937 12.589 20.246 1.00 66.38 85 ARG A CA 1
ATOM 661 C C . ARG A 1 85 ? -7.767 13.518 19.050 1.00 66.38 85 ARG A C 1
ATOM 663 O O . ARG A 1 85 ? -8.051 14.704 19.186 1.00 66.38 85 ARG A O 1
ATOM 670 N N . ASP A 1 86 ? -7.359 12.987 17.903 1.00 75.25 86 ASP A N 1
ATOM 671 C CA . ASP A 1 86 ? -7.131 13.772 16.689 1.00 75.25 86 ASP A CA 1
ATOM 672 C C . ASP A 1 86 ? -8.453 14.234 16.056 1.00 75.25 86 ASP A C 1
ATOM 674 O O . ASP A 1 86 ? -8.498 15.261 15.383 1.00 75.25 86 ASP A O 1
ATOM 678 N N . PHE A 1 87 ? -9.553 13.515 16.317 1.00 74.38 87 PHE A N 1
ATOM 679 C CA . PHE A 1 87 ? -10.856 13.754 15.685 1.00 74.38 87 PHE A CA 1
ATOM 680 C C . PHE A 1 87 ? -11.950 14.221 16.654 1.00 74.38 87 PHE A C 1
ATOM 682 O O . PHE A 1 87 ? -13.071 14.493 16.218 1.00 74.38 87 PHE A O 1
ATOM 689 N N . ASN A 1 88 ? -11.644 14.327 17.954 1.00 77.31 88 ASN A N 1
ATOM 690 C CA . ASN A 1 88 ? -12.584 14.693 19.023 1.00 77.31 88 ASN A CA 1
ATOM 691 C C . ASN A 1 88 ? -13.885 13.851 19.013 1.00 77.31 88 ASN A C 1
ATOM 693 O O . ASN A 1 88 ? -14.946 14.302 19.448 1.00 77.31 88 ASN A O 1
ATOM 697 N N . LYS A 1 89 ? -13.802 12.635 18.464 1.00 79.25 89 LYS A N 1
ATOM 698 C CA . LYS A 1 89 ? -14.870 11.639 18.334 1.00 79.25 89 LYS A CA 1
ATOM 699 C C . LYS A 1 89 ? -14.233 10.257 18.196 1.00 79.25 89 LYS A C 1
ATOM 701 O O . LYS A 1 89 ? -13.072 10.169 17.802 1.00 79.25 89 LYS A O 1
ATOM 706 N N . SER A 1 90 ? -15.001 9.198 18.455 1.00 81.75 90 SER A N 1
ATOM 707 C CA . SER A 1 90 ? -14.525 7.848 18.155 1.00 81.75 90 SER A CA 1
ATOM 708 C C . SER A 1 90 ? -14.405 7.658 16.645 1.00 81.75 90 SER A C 1
ATOM 710 O O . SER A 1 90 ? -15.353 7.940 15.906 1.00 81.75 90 SER A O 1
ATOM 712 N N . VAL A 1 91 ? -13.228 7.240 16.182 1.00 82.38 91 VAL A N 1
ATOM 713 C CA . VAL A 1 91 ? -12.989 6.962 14.759 1.00 82.38 91 VAL A C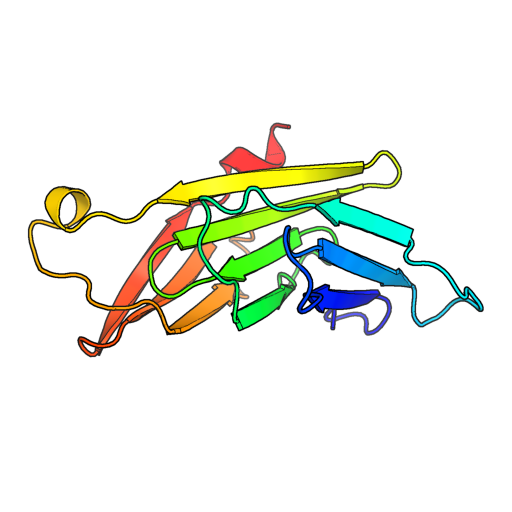A 1
ATOM 714 C C . VAL A 1 91 ? -13.418 5.537 14.401 1.00 82.38 91 VAL A C 1
ATOM 716 O O . VAL A 1 91 ? -13.862 5.302 13.274 1.00 82.38 91 VAL A O 1
ATOM 719 N N . GLY A 1 92 ? -13.375 4.621 15.372 1.00 89.00 92 GLY A N 1
ATOM 720 C CA . GLY A 1 92 ? -13.629 3.196 15.175 1.00 89.00 92 GLY A CA 1
ATOM 721 C C . GLY A 1 92 ? -12.474 2.487 14.469 1.00 89.00 92 GLY A C 1
ATOM 722 O O . GLY A 1 92 ? -11.383 3.040 14.328 1.00 89.00 92 GLY A O 1
ATOM 723 N N . LEU A 1 93 ? -12.723 1.255 14.024 1.00 92.25 93 LEU A N 1
ATOM 724 C CA . LEU A 1 93 ? -11.729 0.462 13.302 1.00 92.25 93 LEU A CA 1
ATOM 725 C C . LEU A 1 93 ? -11.651 0.907 11.841 1.00 92.25 93 LEU A C 1
ATOM 727 O O . LEU A 1 93 ? -12.673 1.177 11.200 1.00 92.25 93 LEU A O 1
ATOM 731 N N . LEU A 1 94 ? -10.439 0.960 11.308 1.00 93.50 94 LEU A N 1
ATOM 732 C CA . LEU A 1 94 ? -10.166 1.217 9.903 1.00 93.50 94 LEU A CA 1
ATOM 733 C C . LEU A 1 94 ? -10.458 -0.036 9.067 1.00 93.50 94 LEU A C 1
ATOM 735 O O . LEU A 1 94 ? -10.240 -1.158 9.510 1.00 93.50 94 LEU A O 1
ATOM 739 N N . SER A 1 95 ? -10.960 0.153 7.846 1.00 93.69 95 SER A N 1
ATOM 740 C CA . SER A 1 95 ? -11.347 -0.952 6.955 1.00 93.69 95 SER A CA 1
ATOM 741 C C . SER A 1 95 ? -10.466 -1.041 5.709 1.00 93.69 95 SER A C 1
ATOM 743 O O . SER A 1 95 ? -9.620 -1.925 5.611 1.00 93.69 95 SER A O 1
ATOM 745 N N . GLN A 1 96 ? -10.644 -0.136 4.747 1.00 95.25 96 GLN A N 1
ATOM 746 C CA . GLN A 1 96 ? -9.860 -0.081 3.515 1.00 95.25 96 GLN A CA 1
ATOM 747 C C . GLN A 1 96 ? -9.453 1.353 3.203 1.00 95.25 96 GLN A C 1
ATOM 749 O O . GLN A 1 96 ? -10.273 2.273 3.286 1.00 95.25 96 GLN A O 1
ATOM 754 N N . THR A 1 97 ? -8.194 1.518 2.807 1.00 94.62 97 THR A N 1
ATOM 755 C CA . THR A 1 97 ? -7.634 2.784 2.325 1.00 94.62 97 THR A CA 1
ATOM 756 C C . THR A 1 97 ? -7.640 2.841 0.801 1.00 94.62 97 THR A C 1
ATOM 758 O O . THR A 1 97 ? -7.200 1.900 0.151 1.00 94.62 97 THR A O 1
ATOM 761 N N . VAL A 1 98 ? -8.071 3.951 0.207 1.00 93.38 98 VAL A N 1
ATOM 762 C CA . VAL A 1 98 ? -8.053 4.183 -1.247 1.00 93.38 98 VAL A CA 1
ATOM 763 C C . VAL A 1 98 ? -7.458 5.548 -1.574 1.00 93.38 98 VAL A C 1
ATOM 765 O O . VAL A 1 98 ? -7.692 6.517 -0.858 1.00 93.38 98 VAL A O 1
ATOM 768 N N . PHE A 1 99 ? -6.698 5.644 -2.664 1.00 92.06 99 PHE A N 1
ATOM 769 C CA . PHE A 1 99 ? -6.215 6.930 -3.174 1.00 92.06 99 PHE A CA 1
ATOM 770 C C . PHE A 1 99 ? -7.292 7.619 -4.008 1.00 92.06 99 PHE A C 1
ATOM 772 O O . PHE A 1 99 ? -8.034 6.955 -4.736 1.00 92.06 99 PHE A O 1
ATOM 779 N N . LEU A 1 100 ? -7.353 8.948 -3.928 1.00 89.38 100 LEU A N 1
ATOM 780 C CA . LEU A 1 100 ? -8.243 9.727 -4.781 1.00 89.38 100 LEU A CA 1
ATOM 781 C C . LEU A 1 100 ? -7.670 9.839 -6.209 1.00 89.38 100 LEU A C 1
ATOM 783 O O . LEU A 1 100 ? -6.467 10.058 -6.371 1.00 89.38 100 LEU A O 1
ATOM 787 N N . PRO A 1 101 ? -8.499 9.659 -7.254 1.00 79.00 101 PRO A N 1
ATOM 788 C CA . PRO A 1 101 ? -8.033 9.621 -8.641 1.00 79.00 101 PRO A CA 1
ATOM 789 C C . PRO A 1 101 ? -7.799 11.007 -9.276 1.00 79.00 101 PRO A C 1
ATOM 791 O O . PRO A 1 101 ? -7.121 11.099 -10.298 1.00 79.00 101 PRO A O 1
ATOM 794 N N . ASP A 1 102 ? -8.336 12.093 -8.722 1.00 69.94 102 ASP A N 1
ATOM 795 C CA . ASP A 1 102 ? -8.469 13.401 -9.375 1.00 69.94 102 ASP A CA 1
ATOM 796 C C . ASP A 1 102 ? -7.259 14.333 -9.199 1.00 69.94 102 ASP A C 1
ATOM 798 O O . ASP A 1 102 ? -7.362 15.419 -8.643 1.00 69.94 102 ASP A O 1
ATOM 802 N N . GLY A 1 103 ? -6.089 13.946 -9.720 1.00 59.59 103 GLY A N 1
ATOM 803 C CA . GLY A 1 103 ? -4.916 14.829 -9.880 1.00 59.59 103 GLY A CA 1
ATOM 804 C C . GLY A 1 103 ? -4.240 15.306 -8.583 1.00 59.59 103 GLY A C 1
ATOM 805 O O . GLY A 1 103 ? -3.061 15.656 -8.597 1.00 59.59 103 GLY A O 1
ATOM 806 N N . SER A 1 104 ? -4.926 15.242 -7.444 1.00 63.19 104 SER A N 1
ATOM 807 C CA . SER A 1 104 ? -4.358 15.316 -6.109 1.00 63.19 104 SER A CA 1
ATOM 808 C C . SER A 1 104 ? -3.804 13.943 -5.743 1.00 63.19 104 SER A C 1
ATOM 810 O O . SER A 1 104 ? -4.347 13.247 -4.886 1.00 63.19 104 SER A O 1
ATOM 812 N N . ASN A 1 105 ? -2.671 13.558 -6.343 1.00 63.09 105 ASN A N 1
ATOM 813 C CA . ASN A 1 105 ? -1.931 12.336 -5.968 1.00 63.09 105 ASN A CA 1
ATOM 814 C C . ASN A 1 105 ? -1.517 12.323 -4.475 1.00 63.09 105 ASN A C 1
ATOM 816 O O . ASN A 1 105 ? -0.912 11.376 -3.974 1.00 63.09 105 ASN A O 1
ATOM 820 N N . HIS A 1 106 ? -1.818 13.407 -3.770 1.00 74.69 106 HIS A N 1
ATOM 821 C CA . HIS A 1 106 ? -1.529 13.665 -2.382 1.00 74.69 106 HIS A CA 1
ATOM 822 C C . HIS A 1 106 ? -2.656 13.258 -1.434 1.00 74.69 106 HIS A C 1
ATOM 824 O O . HIS A 1 106 ? -2.484 13.492 -0.250 1.00 74.69 106 HIS A O 1
ATOM 830 N N . TRP A 1 107 ? -3.789 12.699 -1.881 1.00 88.69 107 TRP A N 1
ATOM 831 C CA . TRP A 1 107 ? -4.893 12.371 -0.969 1.00 88.69 107 TRP A CA 1
ATOM 832 C C . TRP A 1 107 ? -5.314 10.905 -0.995 1.00 88.69 107 TRP A C 1
ATOM 834 O O . TRP A 1 107 ? -5.383 10.262 -2.046 1.00 88.69 107 TRP A O 1
ATOM 844 N N . ALA A 1 108 ? -5.638 10.391 0.189 1.00 92.00 108 ALA A N 1
ATOM 845 C CA . ALA A 1 108 ? -6.241 9.080 0.375 1.00 92.00 108 ALA A CA 1
ATOM 846 C C . ALA A 1 108 ? -7.382 9.142 1.396 1.00 92.00 108 ALA A C 1
ATOM 848 O O . ALA A 1 108 ? -7.420 10.022 2.256 1.00 92.00 108 ALA A O 1
ATOM 849 N N . LEU A 1 109 ? -8.308 8.192 1.301 1.00 93.50 109 LEU A N 1
ATOM 850 C CA . LEU A 1 109 ? -9.432 8.021 2.211 1.00 93.50 109 LEU A CA 1
ATOM 851 C C . LEU A 1 109 ? -9.376 6.643 2.854 1.00 93.50 109 LEU A C 1
ATOM 853 O O . LEU A 1 109 ? -9.125 5.665 2.157 1.00 93.50 109 LEU A O 1
ATOM 857 N N . THR A 1 110 ? -9.697 6.554 4.140 1.00 95.19 110 THR A N 1
ATOM 858 C CA . THR A 1 110 ? -9.909 5.268 4.819 1.00 95.19 110 THR A CA 1
ATOM 859 C C . THR A 1 110 ? -11.301 5.225 5.417 1.00 95.19 110 THR A C 1
ATOM 861 O O . THR A 1 110 ? -11.655 6.092 6.213 1.00 95.19 110 THR A O 1
ATOM 864 N N . GLY A 1 111 ? -12.096 4.226 5.035 1.00 94.94 111 GLY A N 1
ATOM 865 C CA . GLY A 1 111 ? -13.415 4.002 5.628 1.00 94.94 111 GLY A CA 1
ATOM 866 C C . GLY A 1 111 ? -13.303 3.437 7.043 1.00 94.94 111 GLY A C 1
ATOM 867 O O . GLY A 1 111 ? -12.400 2.640 7.317 1.00 94.94 111 GLY A O 1
ATOM 868 N N . THR A 1 112 ? -14.229 3.804 7.926 1.00 94.19 112 THR A N 1
ATOM 869 C CA . THR A 1 112 ? -14.231 3.360 9.328 1.00 94.19 112 THR A CA 1
ATOM 870 C C . THR A 1 112 ? -15.497 2.592 9.705 1.00 94.19 112 THR A C 1
ATOM 872 O O . THR A 1 112 ? -16.539 2.735 9.059 1.00 94.19 112 THR A O 1
ATOM 875 N N . SER A 1 113 ? -15.427 1.788 10.771 1.00 93.75 113 SER A N 1
ATOM 876 C CA . SER A 1 113 ? -16.561 1.006 11.292 1.00 93.75 113 SER A CA 1
ATOM 877 C C . SER A 1 113 ? -17.756 1.863 11.726 1.00 93.75 113 SER A C 1
ATOM 879 O O . SER A 1 113 ? -18.881 1.376 11.746 1.00 93.75 113 SER A O 1
ATOM 881 N N . GLU A 1 114 ? -17.529 3.147 12.008 1.00 92.12 114 GLU A N 1
ATOM 882 C CA . GLU A 1 114 ? -18.558 4.124 12.389 1.00 92.12 114 GLU A CA 1
ATOM 883 C C . GLU A 1 114 ? -19.261 4.770 11.179 1.00 92.12 114 GLU A C 1
ATOM 885 O O . GLU A 1 114 ? -19.987 5.755 11.319 1.00 92.12 114 GLU A O 1
ATOM 890 N N . GLY A 1 115 ? -19.018 4.275 9.959 1.00 90.75 115 GLY A N 1
ATOM 891 C CA . GLY A 1 115 ? -19.604 4.833 8.736 1.00 90.75 115 GLY A CA 1
ATOM 892 C C . GLY A 1 115 ? -19.030 6.200 8.346 1.00 90.75 115 GLY A C 1
ATOM 893 O O . GLY A 1 115 ? -19.668 6.955 7.612 1.00 90.75 115 GLY A O 1
ATOM 894 N N . CYS A 1 116 ? -17.837 6.533 8.842 1.00 90.44 116 CYS A N 1
ATOM 895 C CA . CYS A 1 116 ? -17.098 7.745 8.495 1.00 90.44 116 CYS A CA 1
ATOM 896 C C . CYS A 1 116 ? -15.931 7.430 7.544 1.00 90.44 116 CYS A C 1
ATOM 898 O O . CYS A 1 116 ? -15.596 6.271 7.304 1.00 90.44 116 CYS A O 1
ATOM 900 N N . ALA A 1 117 ? -15.284 8.479 7.030 1.00 91.38 117 ALA A N 1
ATOM 901 C CA . ALA A 1 117 ? -14.015 8.375 6.318 1.00 91.38 117 ALA A CA 1
ATOM 902 C C . ALA A 1 117 ? -12.967 9.299 6.952 1.00 91.38 11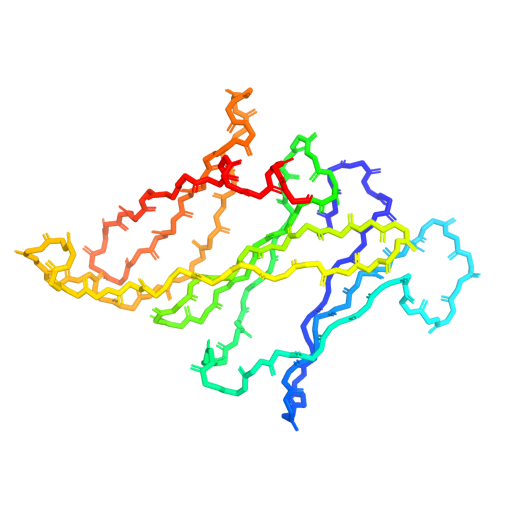7 ALA A C 1
ATOM 904 O O . ALA A 1 117 ? -13.268 10.452 7.270 1.00 91.38 117 ALA A O 1
ATOM 905 N N . VAL A 1 118 ? -11.748 8.792 7.122 1.00 91.44 118 VAL A N 1
ATOM 906 C CA . VAL A 1 118 ? -10.561 9.583 7.472 1.00 91.44 118 VAL A CA 1
ATOM 907 C C . VAL A 1 118 ? -9.897 10.053 6.184 1.00 91.44 118 VAL A C 1
ATOM 909 O O . VAL A 1 118 ? -9.747 9.265 5.251 1.00 91.44 118 VAL A O 1
ATOM 912 N N . VAL A 1 119 ? -9.515 11.330 6.134 1.00 90.56 119 VAL A N 1
ATOM 913 C CA . VAL A 1 119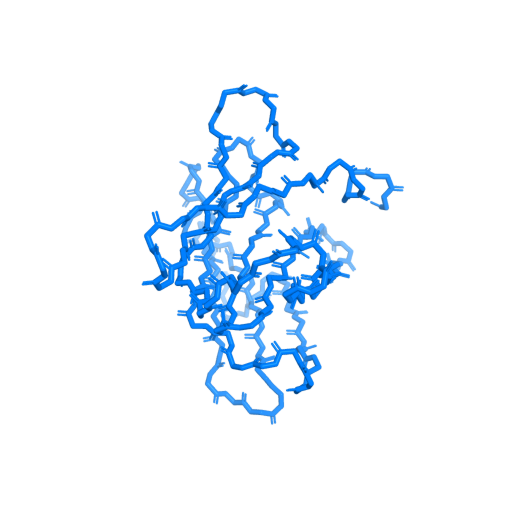 ? -8.817 11.939 4.996 1.00 90.56 119 VAL A CA 1
ATOM 914 C C . VAL A 1 119 ? -7.338 12.067 5.329 1.00 90.56 119 VAL A C 1
ATOM 916 O O . VAL A 1 119 ? -6.981 12.582 6.387 1.00 90.56 119 VAL A O 1
ATOM 919 N N . TRP A 1 120 ? -6.491 11.633 4.405 1.00 89.56 120 TRP A N 1
ATOM 920 C CA . TRP A 1 120 ? -5.043 11.633 4.552 1.00 89.56 120 TRP A CA 1
ATOM 921 C C . TRP A 1 120 ? -4.394 12.532 3.519 1.00 89.56 120 TRP A C 1
ATOM 923 O O . TRP A 1 120 ? -4.698 12.420 2.332 1.00 89.56 120 TRP A O 1
ATOM 933 N N . GLU A 1 121 ? -3.445 13.353 3.961 1.00 86.56 121 GLU A N 1
ATOM 934 C CA . GLU A 1 121 ? -2.540 14.067 3.070 1.00 86.56 121 GLU A CA 1
ATOM 935 C C . GLU A 1 121 ? -1.187 13.348 2.987 1.00 86.56 121 GLU A C 1
ATOM 937 O O . GLU A 1 121 ? -0.474 13.178 3.972 1.00 86.56 121 GLU A O 1
ATOM 942 N N . THR A 1 122 ? -0.830 12.916 1.784 1.00 77.19 122 THR A N 1
ATOM 943 C CA . THR A 1 122 ? 0.359 12.135 1.443 1.00 77.19 122 THR A CA 1
ATOM 944 C C . THR A 1 122 ? 1.431 12.978 0.744 1.00 77.19 122 THR A C 1
ATOM 946 O O . THR A 1 122 ? 2.440 12.443 0.289 1.00 77.19 122 THR A O 1
ATOM 949 N N . SER A 1 123 ? 1.269 14.308 0.684 1.00 70.56 123 SER A N 1
ATOM 950 C CA . SER A 1 123 ? 2.254 15.257 0.129 1.00 70.56 123 SER A CA 1
ATOM 951 C C . SER A 1 123 ? 3.649 15.102 0.756 1.00 70.56 123 SER A C 1
ATOM 953 O O . SER A 1 123 ? 4.657 15.170 0.051 1.00 70.56 123 SER A O 1
ATOM 955 N N . GLY A 1 124 ? 3.722 14.744 2.042 1.00 64.56 124 GLY A N 1
ATOM 956 C CA . GLY A 1 124 ? 4.976 14.428 2.738 1.00 64.56 124 GLY A CA 1
ATOM 957 C C . GLY A 1 124 ? 5.778 13.252 2.153 1.00 64.56 124 GLY A C 1
ATOM 958 O O . GLY A 1 124 ? 6.992 13.195 2.340 1.00 64.56 124 GLY A O 1
ATOM 959 N N . LEU A 1 125 ? 5.157 12.344 1.388 1.00 65.06 125 LEU A N 1
ATOM 960 C CA . LEU A 1 125 ? 5.860 11.234 0.722 1.00 65.06 125 LEU A CA 1
ATOM 961 C C . LEU A 1 125 ? 6.722 11.702 -0.457 1.00 65.06 125 LEU A C 1
ATOM 963 O O . LEU A 1 125 ? 7.672 11.029 -0.858 1.00 65.06 125 LEU A O 1
ATOM 967 N N . TYR A 1 126 ? 6.404 12.852 -1.049 1.00 61.59 126 TYR A N 1
ATOM 968 C CA . TYR A 1 126 ? 7.045 13.313 -2.279 1.00 61.59 126 TYR A CA 1
ATOM 969 C C . TYR A 1 126 ? 8.390 13.998 -2.034 1.00 61.59 126 TYR A C 1
ATOM 971 O O . TYR A 1 126 ? 9.218 14.025 -2.942 1.00 61.59 126 TYR A O 1
ATOM 979 N N . HIS A 1 127 ? 8.632 14.478 -0.812 1.00 57.38 127 HIS A N 1
ATOM 980 C CA . HIS A 1 127 ? 9.844 15.208 -0.429 1.00 57.38 127 HIS A CA 1
ATOM 981 C C . HIS A 1 127 ? 10.978 14.331 0.135 1.00 57.38 127 HIS A C 1
ATOM 983 O O . HIS A 1 127 ? 12.044 14.865 0.433 1.00 57.38 127 HIS A O 1
ATOM 989 N N . ASN A 1 128 ? 10.765 13.012 0.239 1.00 45.28 128 ASN A N 1
ATOM 990 C CA . ASN A 1 128 ? 11.784 12.019 0.609 1.00 45.28 128 ASN A CA 1
ATOM 991 C C . ASN A 1 128 ? 12.312 11.243 -0.605 1.00 45.28 128 ASN A C 1
ATOM 993 O O . ASN A 1 128 ? 11.494 10.882 -1.495 1.00 45.28 128 ASN A O 1
#

Secondary structure (DSSP,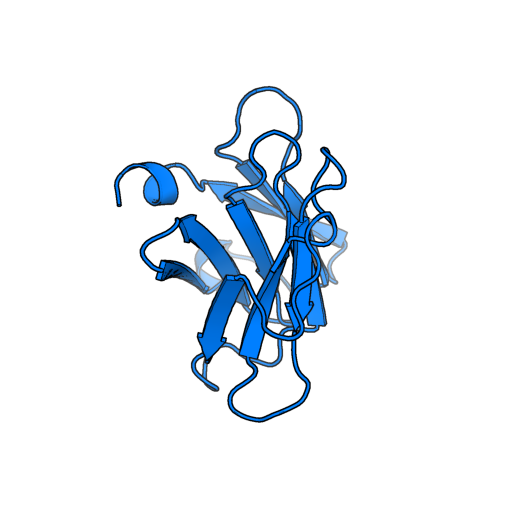 8-state):
--TTS-EEEEE-SSSS-EEEEEETTS--SS-SEEEEPPGGG----EEEE-SS-TTEEEEE-SSEEEEEEEETTEEEEEEEE--HHHHTS----EEEEEE--SS-TTEEEEEETTS-EEEEE-GGGTT-

Foldseek 3Di:
DALVPQKDWDWDPDVQIKIFIARPVDPDPGGLAMDRDDVVQADWDDKDAAHVDNQKMWTHFQFWIWIWGDDNVHIDIDIDGDDCVVVVHDQATWDDKYQDNDPLSQWIWTAHPVRDIDIGGNPVVVVD

pLDDT: mean 88.67, std 10.16, range [45.28, 97.5]

Radius of gyration: 14.5 Å; chains: 1; bounding box: 36×30×37 Å

InterPro domains:
  IPR015943 WD40/YVTN repeat-like-containing domain superfamily [G3DSA:2.130.10.10] (1-127)
  IPR036322 WD40-repeat-containing domain superfamily [SSF50978] (16-122)
  IPR050630 WD repeat Echinoderm Microtubule-associated Protein-like [PTHR13720] (1-121)